Protein AF-A0AA42APM5-F1 (afdb_monomer_lite)

Structure (mmCIF, N/CA/C/O backbone):
data_AF-A0AA42APM5-F1
#
_entry.id   AF-A0AA42APM5-F1
#
loop_
_atom_site.group_PDB
_atom_site.id
_atom_site.type_symbol
_atom_site.label_atom_id
_atom_site.label_alt_id
_atom_site.label_comp_id
_atom_site.label_asym_id
_atom_site.label_entity_id
_atom_site.label_seq_id
_atom_site.pdbx_PDB_ins_code
_atom_site.Cartn_x
_atom_site.Cartn_y
_atom_site.Cartn_z
_atom_site.occupancy
_atom_site.B_iso_or_equiv
_atom_site.auth_seq_id
_atom_site.auth_comp_id
_atom_site.auth_asym_id
_atom_site.auth_atom_id
_atom_site.pdbx_PDB_model_num
ATOM 1 N N . MET A 1 1 ? 11.576 17.583 -13.182 1.00 62.31 1 MET A N 1
ATOM 2 C CA . MET A 1 1 ? 11.430 16.192 -12.697 1.00 62.31 1 MET A CA 1
ATOM 3 C C . MET A 1 1 ? 11.633 16.192 -11.187 1.00 62.31 1 MET A C 1
ATOM 5 O O . MET A 1 1 ? 12.756 16.362 -10.740 1.00 62.31 1 MET A O 1
ATOM 9 N N . THR A 1 2 ? 10.569 16.097 -10.392 1.00 81.12 2 THR A N 1
ATOM 10 C CA . THR A 1 2 ? 10.682 16.040 -8.924 1.00 81.12 2 THR A CA 1
ATOM 11 C C . THR A 1 2 ? 10.925 14.598 -8.480 1.00 81.12 2 THR A C 1
ATOM 13 O O . THR A 1 2 ? 10.311 13.668 -9.016 1.00 81.12 2 THR A O 1
ATOM 16 N N . PHE A 1 3 ? 11.818 14.396 -7.515 1.00 87.06 3 PHE A N 1
ATOM 17 C CA . PHE A 1 3 ? 12.091 13.078 -6.946 1.00 87.06 3 PHE A CA 1
ATOM 18 C C . PHE A 1 3 ? 11.214 12.812 -5.713 1.00 87.06 3 PHE A C 1
ATOM 20 O O . PHE A 1 3 ? 10.759 13.743 -5.053 1.00 87.06 3 PHE A O 1
ATOM 27 N N . LEU A 1 4 ? 10.931 11.538 -5.449 1.00 88.88 4 LEU A N 1
ATOM 28 C CA . LEU A 1 4 ? 10.161 11.052 -4.307 1.00 88.88 4 LEU A CA 1
ATOM 29 C C . LEU A 1 4 ? 10.947 9.991 -3.547 1.00 88.88 4 LEU A C 1
ATOM 31 O O . LEU A 1 4 ? 11.670 9.189 -4.143 1.00 88.88 4 LEU A O 1
ATOM 35 N N . GLU A 1 5 ? 10.682 9.898 -2.252 1.00 90.00 5 GLU A N 1
ATOM 36 C CA . GLU A 1 5 ? 11.237 8.861 -1.393 1.00 90.00 5 GLU A CA 1
ATOM 37 C C . GLU A 1 5 ? 10.250 7.710 -1.208 1.00 90.00 5 GLU A C 1
ATOM 39 O O . GLU A 1 5 ? 9.067 7.887 -0.904 1.00 90.00 5 GLU A O 1
ATOM 44 N N . CYS A 1 6 ? 10.744 6.487 -1.386 1.00 89.94 6 CYS A N 1
ATOM 45 C CA . CYS A 1 6 ? 9.969 5.298 -1.075 1.00 89.94 6 CYS A CA 1
ATOM 46 C C . CYS A 1 6 ? 9.754 5.161 0.436 1.00 89.94 6 CYS A C 1
ATOM 48 O O . CYS A 1 6 ? 10.721 5.069 1.182 1.00 89.94 6 CYS A O 1
ATOM 50 N N . LYS A 1 7 ? 8.505 4.985 0.876 1.00 88.75 7 LYS A N 1
ATOM 51 C CA . LYS A 1 7 ? 8.157 4.868 2.305 1.00 88.75 7 LYS A CA 1
ATOM 52 C C . LYS A 1 7 ? 8.742 3.652 3.036 1.00 88.75 7 LYS A C 1
ATOM 54 O O . LYS A 1 7 ? 8.691 3.620 4.256 1.00 88.75 7 LYS A O 1
ATOM 59 N N . HIS A 1 8 ? 9.223 2.634 2.319 1.00 88.94 8 HIS A N 1
ATOM 60 C CA . HIS A 1 8 ? 9.689 1.382 2.932 1.00 88.94 8 HIS A CA 1
ATOM 61 C C . HIS A 1 8 ? 11.213 1.258 2.995 1.00 88.94 8 HIS A C 1
ATOM 63 O O . HIS A 1 8 ? 11.745 0.626 3.893 1.00 88.94 8 HIS A O 1
ATOM 69 N N . SER A 1 9 ? 11.913 1.834 2.019 1.00 87.81 9 SER A N 1
ATOM 70 C CA . SER A 1 9 ? 13.363 1.671 1.870 1.00 87.81 9 SER A CA 1
ATOM 71 C C . SER A 1 9 ? 14.094 3.002 1.699 1.00 87.81 9 SER A C 1
ATOM 73 O O . SER A 1 9 ? 15.258 2.989 1.312 1.00 87.81 9 SER A O 1
ATOM 75 N N . ASN A 1 10 ? 13.386 4.133 1.837 1.00 89.12 10 ASN A N 1
ATOM 76 C CA . ASN A 1 10 ? 13.862 5.509 1.627 1.00 89.12 10 ASN A CA 1
ATOM 77 C C . ASN A 1 10 ? 14.645 5.721 0.320 1.00 89.12 10 ASN A C 1
ATOM 79 O O . ASN A 1 10 ? 15.440 6.642 0.174 1.00 89.12 10 ASN A O 1
ATOM 83 N N . LYS A 1 11 ? 14.410 4.857 -0.674 1.00 89.94 11 LYS A N 1
ATOM 84 C CA . LYS A 1 11 ? 15.093 4.925 -1.962 1.00 89.94 11 LYS A CA 1
ATOM 85 C C . LYS A 1 11 ? 14.497 6.051 -2.790 1.00 89.94 11 LYS A C 1
ATOM 87 O O . LYS A 1 11 ? 13.288 6.046 -3.044 1.00 89.94 11 LYS A O 1
ATOM 92 N N . MET A 1 12 ? 15.359 6.935 -3.280 1.00 91.69 12 MET A N 1
ATOM 93 C CA . MET A 1 12 ? 14.972 8.000 -4.195 1.00 91.69 12 MET A CA 1
ATOM 94 C C . MET A 1 12 ? 14.511 7.415 -5.537 1.00 91.69 12 MET A C 1
ATOM 96 O O . MET A 1 12 ? 15.212 6.626 -6.176 1.00 91.69 12 MET A O 1
ATOM 100 N N . CYS A 1 13 ? 13.304 7.776 -5.957 1.00 87.94 13 CYS A N 1
ATOM 101 C CA . CYS A 1 13 ? 12.685 7.365 -7.213 1.00 87.94 13 CYS A CA 1
ATOM 102 C C . CYS A 1 13 ? 12.115 8.595 -7.927 1.00 87.94 13 CYS A C 1
ATOM 104 O O . CYS A 1 13 ? 11.643 9.530 -7.286 1.00 87.94 13 CYS A O 1
ATOM 106 N N . SER A 1 14 ? 12.110 8.607 -9.260 1.00 93.19 14 SER A N 1
ATOM 107 C CA . SER A 1 14 ? 11.431 9.674 -10.000 1.00 93.19 14 SER A CA 1
ATOM 108 C C . SER A 1 14 ? 9.912 9.588 -9.823 1.00 93.19 14 SER A C 1
ATOM 110 O O . SER A 1 14 ? 9.347 8.497 -9.672 1.00 93.19 14 SER A O 1
ATOM 112 N N . ASN A 1 15 ? 9.237 10.740 -9.872 1.00 89.38 15 ASN A N 1
ATOM 113 C CA . ASN A 1 15 ? 7.787 10.818 -9.707 1.00 89.38 15 ASN A CA 1
ATOM 114 C C . ASN A 1 15 ? 6.996 9.957 -10.704 1.00 89.38 15 ASN A C 1
ATOM 116 O O . ASN A 1 15 ? 5.944 9.435 -10.335 1.00 89.38 15 ASN A O 1
ATOM 120 N N . ASP A 1 16 ? 7.488 9.795 -11.929 1.00 91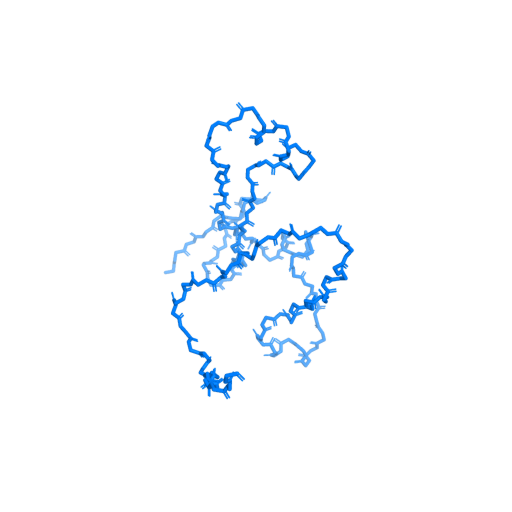.19 16 ASP A N 1
ATOM 121 C CA . ASP A 1 16 ? 6.806 9.028 -12.979 1.00 91.19 16 ASP A CA 1
ATOM 122 C C . ASP A 1 16 ? 6.982 7.517 -12.814 1.00 91.19 16 ASP A C 1
ATOM 124 O O . ASP A 1 16 ? 6.123 6.729 -13.203 1.00 91.19 16 ASP A O 1
ATOM 128 N N . LYS A 1 17 ? 8.092 7.097 -12.195 1.00 89.19 17 LYS A N 1
ATOM 129 C CA . LYS A 1 17 ? 8.407 5.682 -11.967 1.00 89.19 17 LYS A CA 1
ATOM 130 C C . LYS A 1 17 ? 7.844 5.157 -10.647 1.00 89.19 17 LYS A C 1
ATOM 132 O O . LYS A 1 17 ? 7.635 3.952 -10.503 1.00 89.19 17 LYS A O 1
ATOM 137 N N . ALA A 1 18 ? 7.634 6.037 -9.671 1.00 92.25 18 ALA A N 1
ATOM 138 C CA . ALA A 1 18 ? 7.118 5.662 -8.364 1.00 92.25 18 ALA A CA 1
ATOM 139 C C . ALA A 1 18 ? 5.694 5.094 -8.466 1.00 92.25 18 ALA A C 1
ATOM 141 O O . ALA A 1 18 ? 4.799 5.685 -9.072 1.00 92.25 18 ALA A O 1
ATOM 142 N N . ILE A 1 19 ? 5.463 3.961 -7.804 1.00 91.44 19 ILE A N 1
ATOM 143 C CA . ILE A 1 19 ? 4.140 3.339 -7.752 1.00 91.44 19 ILE A CA 1
ATOM 144 C C . ILE A 1 19 ? 3.351 4.026 -6.639 1.00 91.44 19 ILE A C 1
ATOM 146 O O . ILE A 1 19 ? 3.666 3.877 -5.457 1.00 91.44 19 ILE A O 1
ATOM 150 N N . LYS A 1 20 ? 2.334 4.800 -7.027 1.00 89.75 20 LYS A N 1
ATOM 151 C CA . LYS A 1 20 ? 1.503 5.604 -6.120 1.00 89.75 20 LYS A CA 1
ATOM 152 C C . LYS A 1 20 ? 0.183 4.883 -5.856 1.00 89.75 20 LYS A C 1
ATOM 154 O O . LYS A 1 20 ? -0.548 4.552 -6.792 1.00 89.75 20 LYS A O 1
ATOM 159 N N . ARG A 1 21 ? -0.137 4.636 -4.585 1.00 89.44 21 ARG A N 1
ATOM 160 C CA . ARG A 1 21 ? -1.415 4.047 -4.157 1.00 89.44 21 ARG A CA 1
ATOM 161 C C . ARG A 1 21 ? -2.037 4.909 -3.071 1.00 89.44 21 ARG A C 1
ATOM 163 O O . ARG A 1 21 ? -1.389 5.216 -2.076 1.00 89.44 21 ARG A O 1
ATOM 170 N N . PHE A 1 22 ? -3.295 5.278 -3.268 1.00 89.31 22 PHE A N 1
ATOM 171 C CA . PHE A 1 22 ? -4.085 5.925 -2.232 1.00 89.31 22 PHE A CA 1
ATOM 172 C C . PHE A 1 22 ? -4.680 4.850 -1.334 1.00 89.31 22 PHE A C 1
ATOM 174 O O . PHE A 1 22 ? -5.409 3.972 -1.798 1.00 89.31 22 PHE A O 1
ATOM 181 N N . LEU A 1 23 ? -4.316 4.901 -0.059 1.00 88.38 23 LEU A N 1
ATOM 182 C CA . LEU A 1 23 ? -4.896 4.075 0.979 1.00 88.38 23 LEU A CA 1
ATOM 183 C C . LEU A 1 23 ? -5.889 4.929 1.754 1.00 88.38 23 LEU A C 1
ATOM 185 O O . LEU A 1 23 ? -5.517 5.946 2.339 1.00 88.38 23 LEU A O 1
ATOM 189 N N . VAL A 1 24 ? -7.138 4.480 1.748 1.00 90.69 24 VAL A N 1
ATOM 190 C CA . VAL A 1 24 ? -8.180 4.972 2.644 1.00 90.69 24 VAL A CA 1
ATOM 191 C C . VAL A 1 24 ? -8.420 3.863 3.650 1.00 90.69 24 VAL A C 1
ATOM 193 O O . VAL A 1 24 ? -8.833 2.765 3.272 1.00 90.69 24 VAL A O 1
ATOM 196 N N . ARG A 1 25 ? -8.076 4.109 4.910 1.00 90.00 25 ARG A N 1
ATOM 197 C CA . ARG A 1 25 ? -8.233 3.142 6.002 1.00 90.00 25 ARG A CA 1
ATOM 198 C C . ARG A 1 25 ? -8.933 3.822 7.165 1.00 90.00 25 ARG A C 1
ATOM 200 O O . ARG A 1 25 ? -8.778 5.022 7.346 1.00 90.00 25 ARG A O 1
ATOM 207 N N . ASN A 1 26 ? -9.701 3.076 7.946 1.00 88.69 26 ASN A N 1
ATOM 208 C CA . ASN A 1 26 ? -10.197 3.602 9.215 1.00 88.69 26 ASN A CA 1
ATOM 209 C C . ASN A 1 26 ? -9.024 3.682 10.205 1.00 88.69 26 ASN A C 1
ATOM 211 O O . ASN A 1 26 ? -8.085 2.893 10.093 1.00 88.69 26 ASN A O 1
ATOM 215 N N . ILE A 1 27 ? -9.071 4.632 11.144 1.00 89.81 27 ILE A N 1
ATOM 216 C CA . ILE A 1 27 ? -8.067 4.741 12.220 1.00 89.81 27 ILE A CA 1
ATOM 217 C C . ILE A 1 27 ? -8.146 3.525 13.149 1.00 89.81 27 ILE A C 1
ATOM 219 O O . ILE A 1 27 ? -7.126 2.997 13.579 1.00 89.81 27 ILE A O 1
ATOM 223 N N . VAL A 1 28 ? -9.371 3.081 13.426 1.00 90.38 28 VAL A N 1
ATOM 224 C CA . VAL A 1 28 ? -9.672 1.993 14.356 1.00 90.38 28 VAL A CA 1
ATOM 225 C C . VAL A 1 28 ? -9.780 0.666 13.603 1.00 90.38 28 VAL A C 1
ATOM 227 O O . VAL A 1 28 ? -10.363 0.594 12.514 1.00 90.38 28 VAL A O 1
ATOM 230 N N . GLU A 1 29 ? -9.218 -0.392 14.190 1.00 88.69 29 GLU A N 1
ATOM 231 C CA . GLU A 1 29 ? -9.334 -1.762 13.687 1.00 88.69 29 GLU A CA 1
ATOM 232 C C . GLU A 1 29 ? -10.770 -2.286 13.825 1.00 88.69 29 GLU A C 1
ATOM 234 O O . GLU A 1 29 ? -11.460 -1.988 14.793 1.00 88.69 29 GLU A O 1
ATOM 239 N N . GLN A 1 30 ? -11.225 -3.109 12.873 1.00 87.62 30 GLN A N 1
ATOM 240 C CA . GLN A 1 30 ? -12.623 -3.554 12.781 1.00 87.62 30 GLN A CA 1
ATOM 241 C C . GLN A 1 30 ? -13.170 -4.223 14.050 1.00 87.62 30 GLN A C 1
ATOM 243 O O . GLN A 1 30 ? -14.365 -4.098 14.310 1.00 87.62 30 GLN A O 1
ATOM 248 N N . ALA A 1 31 ? -12.323 -4.907 14.823 1.00 90.69 31 ALA A N 1
ATOM 249 C CA . ALA A 1 31 ? -12.724 -5.539 16.077 1.00 90.69 31 ALA A CA 1
ATOM 250 C C . ALA A 1 31 ? -13.125 -4.505 17.142 1.00 90.69 31 ALA A C 1
ATOM 252 O O . ALA A 1 31 ? -14.155 -4.665 17.785 1.00 90.69 31 ALA A O 1
ATOM 253 N N . ALA A 1 32 ? -12.371 -3.410 17.244 1.00 89.81 32 ALA A N 1
ATOM 254 C CA . ALA A 1 32 ? -12.570 -2.358 18.238 1.00 89.81 32 ALA A CA 1
ATOM 255 C C . ALA A 1 32 ? -13.570 -1.275 17.794 1.00 89.81 32 ALA A C 1
ATOM 257 O O . ALA A 1 32 ? -13.884 -0.370 18.561 1.00 89.81 32 ALA A O 1
ATOM 258 N N . VAL A 1 33 ? -14.083 -1.329 16.555 1.00 88.81 33 VAL A N 1
ATOM 259 C CA . VAL A 1 33 ? -15.020 -0.307 16.049 1.00 88.81 33 VAL A CA 1
ATOM 260 C C . VAL A 1 33 ? -16.274 -0.217 16.916 1.00 88.81 33 VAL A C 1
ATOM 262 O O . VAL A 1 33 ? -16.765 0.885 17.124 1.00 88.81 33 VAL A O 1
ATOM 265 N N . ARG A 1 34 ? -16.789 -1.348 17.419 1.00 88.38 34 ARG A N 1
ATOM 266 C CA . ARG A 1 34 ? -18.002 -1.356 18.252 1.00 88.38 34 ARG A CA 1
ATOM 267 C C . ARG A 1 34 ? -17.753 -0.676 19.595 1.00 88.38 34 ARG A C 1
ATOM 269 O O . ARG A 1 34 ? -18.451 0.276 19.913 1.00 88.38 34 ARG A O 1
ATOM 276 N N . ASP A 1 35 ? -16.701 -1.088 20.292 1.00 91.69 35 ASP A N 1
ATOM 277 C CA . ASP A 1 35 ? -16.358 -0.563 21.617 1.00 91.69 35 ASP A CA 1
ATOM 278 C C . ASP A 1 35 ? -16.059 0.943 21.563 1.00 91.69 35 ASP A C 1
ATOM 280 O O . ASP A 1 35 ? -16.521 1.723 22.396 1.00 91.69 35 ASP A O 1
ATOM 284 N N . VAL A 1 36 ? -15.343 1.386 20.523 1.00 89.44 36 VAL A N 1
ATOM 285 C CA . VAL A 1 36 ? -15.044 2.810 20.333 1.00 89.44 36 VAL A CA 1
ATOM 286 C C . VAL A 1 36 ? -16.318 3.606 20.048 1.00 89.44 36 VAL A C 1
ATOM 288 O O . VAL A 1 36 ? -16.485 4.678 20.618 1.00 89.44 36 VAL A O 1
ATOM 291 N N . GLN A 1 37 ? -17.238 3.088 19.232 1.00 89.38 37 GLN A N 1
ATOM 292 C CA . GLN A 1 37 ? -18.509 3.763 18.936 1.00 89.38 37 GLN A CA 1
ATOM 293 C C . GLN A 1 37 ? -19.448 3.847 20.143 1.00 89.38 37 GLN A C 1
ATOM 295 O O . GLN A 1 37 ? -20.188 4.815 20.253 1.00 89.38 37 GLN A O 1
ATOM 300 N N . GLU A 1 38 ? -19.423 2.866 21.043 1.00 88.62 38 GLU A N 1
ATOM 301 C CA . GLU A 1 38 ? -20.207 2.908 22.284 1.00 88.62 38 GLU A CA 1
ATOM 302 C C . GLU A 1 38 ? -19.618 3.897 23.301 1.00 88.62 38 GLU A C 1
ATOM 304 O O . GLU A 1 38 ? -20.356 4.531 24.052 1.00 88.62 38 GLU A O 1
ATOM 309 N N . SER A 1 39 ? -18.291 4.066 23.301 1.00 90.62 39 SER A N 1
ATOM 310 C CA . SER A 1 39 ? -17.593 4.986 24.209 1.00 90.62 39 SER A CA 1
ATOM 311 C C . SER A 1 39 ? -17.565 6.450 23.742 1.00 90.62 39 SER A C 1
ATOM 313 O O . SER A 1 39 ? -17.400 7.354 24.561 1.00 90.62 39 SER A O 1
ATOM 315 N N . CYS A 1 40 ? -17.691 6.703 22.436 1.00 84.56 40 CYS A N 1
ATOM 316 C CA . CYS A 1 40 ? -17.508 8.023 21.831 1.00 84.56 40 CYS A CA 1
ATOM 317 C C . CYS A 1 40 ? -18.840 8.638 21.375 1.00 84.56 40 CYS A C 1
ATOM 319 O O . CYS A 1 40 ? -19.667 7.978 20.761 1.00 84.56 40 CYS A O 1
ATOM 321 N N . VAL A 1 41 ? -19.011 9.945 21.606 1.00 88.06 41 VAL A N 1
ATOM 322 C CA . VAL A 1 41 ? -20.186 10.719 21.143 1.00 88.06 41 VAL A CA 1
ATOM 323 C C . VAL A 1 41 ? -20.095 11.064 19.646 1.00 88.06 41 VAL A C 1
ATOM 325 O O . VAL A 1 41 ? -21.108 11.332 19.006 1.00 88.06 41 VAL A O 1
ATOM 328 N N . TYR A 1 42 ? -18.884 11.045 19.077 1.00 86.75 42 TYR A N 1
ATOM 329 C CA . TYR A 1 42 ? -18.606 11.416 17.687 1.00 86.75 42 TYR A CA 1
ATOM 330 C C . TYR A 1 42 ? -18.139 10.227 16.842 1.00 86.75 42 TYR A C 1
ATOM 332 O O . TYR A 1 42 ? -17.525 9.284 17.344 1.00 86.75 42 TYR A O 1
ATOM 340 N N . ASP A 1 43 ? -18.372 10.321 15.532 1.00 85.31 43 ASP A N 1
ATOM 341 C CA . ASP A 1 43 ? -17.953 9.315 14.559 1.00 85.31 43 ASP A CA 1
ATOM 342 C C . ASP A 1 43 ? -16.428 9.252 14.365 1.00 85.31 43 ASP A C 1
ATOM 344 O O . AS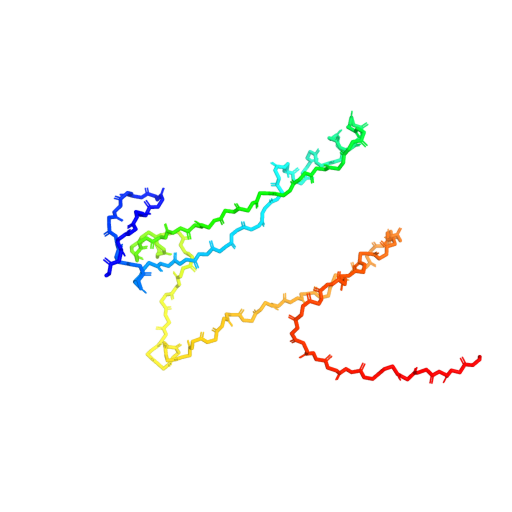P A 1 43 ? -15.714 10.257 14.385 1.00 85.31 43 ASP A O 1
ATOM 348 N N . VAL A 1 44 ? -15.926 8.043 14.094 1.00 87.00 44 VAL A N 1
ATOM 349 C CA . VAL A 1 44 ? -14.492 7.778 13.906 1.00 87.00 44 VAL A CA 1
ATOM 350 C C . VAL A 1 44 ? -14.018 8.222 12.507 1.00 87.00 44 VAL A C 1
ATOM 352 O O . VAL A 1 44 ? -14.551 7.736 11.500 1.00 87.00 44 VAL A O 1
ATOM 355 N N . PRO A 1 45 ? -12.970 9.067 12.395 1.00 89.75 45 PRO A N 1
ATOM 356 C CA . PRO A 1 45 ? -12.470 9.528 11.103 1.00 89.75 45 PRO A CA 1
ATOM 357 C C . PRO A 1 45 ? -11.671 8.469 10.320 1.00 89.75 45 PRO A C 1
ATOM 359 O O . PRO A 1 45 ? -11.227 7.438 10.837 1.00 89.75 45 PRO A O 1
ATOM 362 N N . LYS A 1 46 ? -11.462 8.749 9.026 1.00 90.25 46 LYS A N 1
ATOM 363 C CA . LYS A 1 46 ? -10.663 7.923 8.103 1.00 90.25 46 LYS A CA 1
ATOM 364 C C . LYS A 1 46 ? -9.274 8.521 7.881 1.00 90.25 46 LYS A C 1
ATOM 366 O O . LYS A 1 46 ? -9.125 9.727 7.721 1.00 90.25 46 LYS A O 1
ATOM 371 N N . LEU A 1 47 ? -8.271 7.654 7.787 1.00 91.50 47 LEU A N 1
ATOM 372 C CA . LEU A 1 47 ? -6.914 7.976 7.362 1.00 91.50 47 LEU A CA 1
ATOM 373 C C . LEU A 1 47 ? -6.813 7.960 5.843 1.00 91.50 47 LEU A C 1
ATOM 375 O O . LEU A 1 47 ? -7.098 6.950 5.190 1.00 91.50 47 LEU A O 1
ATOM 379 N N . TYR A 1 48 ? -6.310 9.066 5.308 1.00 92.62 48 TYR A N 1
ATOM 380 C CA . TYR A 1 48 ? -5.962 9.219 3.906 1.00 92.62 48 TYR A CA 1
ATOM 381 C C . TYR A 1 48 ? -4.447 9.296 3.792 1.00 92.62 48 TYR A C 1
ATOM 383 O O . TYR A 1 48 ? -3.827 10.261 4.227 1.00 92.62 48 TYR A O 1
ATOM 391 N N . SER A 1 49 ? -3.836 8.270 3.206 1.00 90.00 49 SER A N 1
ATOM 392 C CA . SER A 1 49 ? -2.392 8.252 2.983 1.00 90.00 49 SER A CA 1
ATOM 393 C C . SER A 1 49 ? -2.067 7.850 1.553 1.00 90.00 49 SER A C 1
ATOM 395 O O . SER A 1 49 ? -2.556 6.842 1.035 1.00 90.00 49 SER A O 1
ATOM 397 N N . LYS A 1 50 ? -1.220 8.647 0.894 1.00 88.62 50 LYS A N 1
ATOM 398 C CA . LYS A 1 50 ? -0.675 8.329 -0.427 1.00 88.62 50 LYS A CA 1
ATOM 399 C C . LYS A 1 50 ? 0.648 7.596 -0.247 1.00 88.62 50 LYS A C 1
ATOM 401 O O . LYS A 1 50 ? 1.693 8.212 -0.051 1.00 88.62 50 LYS A O 1
ATOM 406 N N . MET A 1 51 ? 0.606 6.275 -0.354 1.00 90.06 51 MET A N 1
ATOM 407 C CA . MET A 1 51 ? 1.804 5.448 -0.299 1.00 90.06 51 MET A CA 1
ATOM 408 C C . MET A 1 51 ? 2.571 5.540 -1.615 1.00 90.06 51 MET A C 1
ATOM 410 O O . MET A 1 51 ? 1.996 5.408 -2.701 1.00 90.06 51 MET A O 1
ATOM 414 N N . GLN A 1 52 ? 3.877 5.757 -1.500 1.00 92.19 52 GLN A N 1
ATOM 415 C CA . GLN A 1 52 ? 4.810 5.861 -2.615 1.00 92.19 52 GLN A CA 1
ATOM 416 C C . GLN A 1 52 ? 5.853 4.755 -2.476 1.00 92.19 52 GLN A C 1
ATOM 418 O O . GLN A 1 52 ? 6.558 4.682 -1.467 1.00 92.19 52 GLN A O 1
ATOM 423 N N . TYR A 1 53 ? 5.930 3.884 -3.482 1.00 92.19 53 TYR A N 1
ATOM 424 C CA . TYR A 1 53 ? 6.834 2.738 -3.480 1.00 92.19 53 TYR A CA 1
ATOM 425 C C . TYR A 1 53 ? 7.881 2.821 -4.585 1.00 92.19 53 TYR A C 1
ATOM 427 O O . TYR A 1 53 ? 7.611 3.252 -5.710 1.00 92.19 53 TYR A O 1
ATOM 435 N N . CYS A 1 54 ? 9.061 2.298 -4.261 1.00 93.00 54 CYS A N 1
ATOM 436 C CA . CYS A 1 54 ? 10.068 1.907 -5.228 1.00 93.00 54 CYS A CA 1
ATOM 437 C C . CYS A 1 54 ? 9.640 0.623 -5.970 1.00 93.00 54 CYS A C 1
ATOM 439 O O . CYS A 1 54 ? 8.843 -0.161 -5.452 1.00 93.00 54 CYS A O 1
ATOM 441 N N . VAL A 1 55 ? 10.179 0.371 -7.170 1.00 90.81 55 VAL A N 1
ATOM 442 C CA . VAL A 1 55 ? 9.805 -0.818 -7.968 1.00 90.81 55 VAL A CA 1
ATOM 443 C C . VAL A 1 55 ? 10.129 -2.125 -7.233 1.00 90.81 55 VAL A C 1
ATOM 445 O O . VAL A 1 55 ? 9.296 -3.027 -7.217 1.00 90.81 55 VAL A O 1
ATOM 448 N N . SER A 1 56 ? 11.287 -2.221 -6.571 1.00 90.75 56 SER A N 1
ATOM 449 C CA . SER A 1 56 ? 11.659 -3.419 -5.800 1.00 90.75 56 SER A CA 1
ATOM 450 C C . SER A 1 56 ? 10.73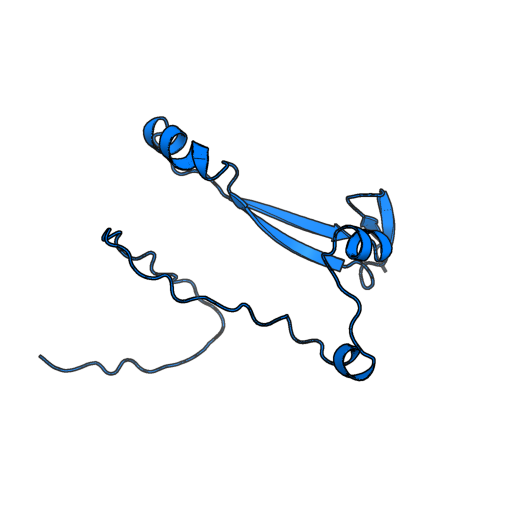6 -3.634 -4.597 1.00 90.75 56 SER A C 1
ATOM 452 O O . SER A 1 56 ? 10.222 -4.729 -4.394 1.00 90.75 56 SER A O 1
ATOM 454 N N . CYS A 1 57 ? 10.440 -2.565 -3.861 1.00 91.50 57 CYS A N 1
ATOM 455 C CA . CYS A 1 57 ? 9.553 -2.557 -2.701 1.00 91.50 57 CYS A CA 1
ATOM 456 C C . CYS A 1 57 ? 8.132 -3.007 -3.063 1.00 91.50 57 CYS A C 1
ATOM 458 O O . CYS A 1 57 ? 7.497 -3.757 -2.322 1.00 91.50 57 CYS A O 1
ATOM 460 N N . ALA A 1 58 ? 7.630 -2.559 -4.216 1.00 92.75 58 ALA A N 1
ATOM 461 C CA . ALA A 1 58 ? 6.296 -2.906 -4.686 1.00 92.75 58 ALA A CA 1
ATOM 462 C C . ALA A 1 58 ? 6.169 -4.377 -5.106 1.00 92.75 58 ALA A C 1
ATOM 464 O O . ALA A 1 58 ? 5.083 -4.944 -4.983 1.00 92.75 58 ALA A O 1
ATOM 465 N N . ILE A 1 59 ? 7.256 -4.988 -5.592 1.00 93.88 59 ILE A N 1
ATOM 466 C CA . ILE A 1 59 ? 7.301 -6.420 -5.918 1.00 93.88 59 ILE A CA 1
ATOM 467 C C . ILE A 1 59 ? 7.409 -7.246 -4.632 1.00 93.88 59 ILE A C 1
ATOM 469 O O . ILE A 1 59 ? 6.666 -8.212 -4.480 1.00 93.88 59 ILE A O 1
ATOM 473 N N . HIS A 1 60 ? 8.268 -6.831 -3.693 1.00 91.31 60 HIS A N 1
ATOM 474 C CA . HIS A 1 60 ? 8.467 -7.523 -2.416 1.00 91.31 60 HIS A CA 1
ATOM 475 C C . HIS A 1 60 ? 7.188 -7.563 -1.564 1.00 91.31 60 HIS A C 1
ATOM 477 O O . HIS A 1 60 ? 6.792 -8.615 -1.086 1.00 91.31 60 HIS A O 1
ATOM 483 N N . SER A 1 61 ? 6.486 -6.433 -1.445 1.00 89.69 61 SER A N 1
ATOM 484 C CA . SER A 1 61 ? 5.210 -6.337 -0.712 1.00 89.69 61 SER A CA 1
ATOM 485 C C . SER A 1 61 ? 3.990 -6.812 -1.516 1.00 89.69 61 SER A C 1
ATOM 487 O O . SER A 1 61 ? 2.852 -6.642 -1.082 1.00 89.69 61 SER A O 1
ATOM 489 N N . HIS A 1 62 ? 4.205 -7.370 -2.712 1.00 88.50 62 HIS A N 1
ATOM 490 C CA . HIS A 1 62 ? 3.161 -7.861 -3.616 1.00 88.50 62 HIS A CA 1
ATOM 491 C C . HIS A 1 62 ? 2.061 -6.846 -3.982 1.00 88.50 62 HIS A C 1
ATOM 493 O O . HIS A 1 62 ? 0.962 -7.230 -4.390 1.00 88.50 62 HIS A O 1
ATOM 499 N N . VAL A 1 63 ? 2.359 -5.545 -3.918 1.00 88.31 63 VAL A N 1
ATOM 500 C CA . VAL A 1 63 ? 1.468 -4.480 -4.411 1.00 88.31 63 VAL A CA 1
ATOM 501 C C . VAL A 1 63 ? 1.331 -4.551 -5.934 1.00 88.31 63 VAL A C 1
ATOM 503 O O . VAL A 1 63 ? 0.261 -4.286 -6.488 1.00 88.31 63 VAL A O 1
ATOM 506 N N . VAL A 1 64 ? 2.415 -4.913 -6.625 1.00 89.56 64 VAL A N 1
ATOM 507 C CA . VAL A 1 64 ? 2.440 -5.183 -8.066 1.00 89.56 64 VAL A CA 1
ATOM 508 C C . VAL A 1 64 ? 2.983 -6.589 -8.287 1.00 89.56 64 VAL A C 1
AT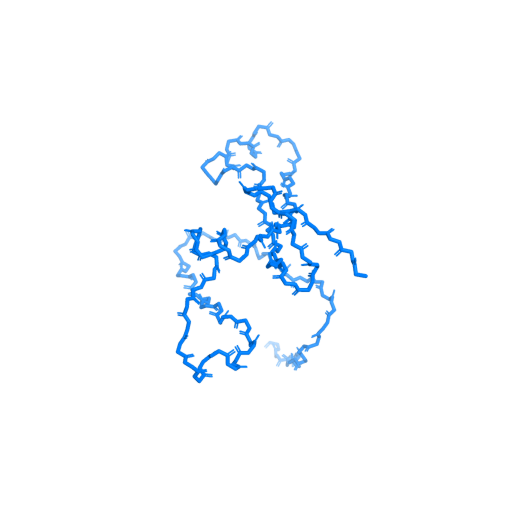OM 510 O O . VAL A 1 64 ? 3.908 -7.024 -7.608 1.00 89.56 64 VAL A O 1
ATOM 513 N N . ARG A 1 65 ? 2.408 -7.302 -9.256 1.00 89.88 65 ARG A N 1
ATOM 514 C CA . ARG A 1 65 ? 2.826 -8.652 -9.646 1.00 89.88 65 ARG A CA 1
ATOM 515 C C . ARG A 1 65 ? 3.301 -8.658 -11.093 1.00 89.88 65 ARG A C 1
ATOM 517 O O . ARG A 1 65 ? 2.810 -7.882 -11.917 1.00 89.88 65 ARG A O 1
ATOM 524 N N . VAL A 1 66 ? 4.248 -9.538 -11.405 1.00 91.06 66 VAL A N 1
ATOM 525 C CA . VAL A 1 66 ? 4.732 -9.723 -12.778 1.00 91.06 66 VAL A CA 1
ATOM 526 C C . VAL A 1 66 ? 3.608 -10.323 -13.629 1.00 91.06 66 VAL A C 1
ATOM 528 O O . VAL A 1 66 ? 2.969 -11.294 -13.237 1.00 91.06 66 VAL A O 1
ATOM 531 N N . ARG A 1 67 ? 3.355 -9.720 -14.797 1.00 91.12 67 ARG A N 1
ATOM 532 C CA . ARG A 1 67 ? 2.365 -10.171 -15.791 1.00 91.12 67 ARG A CA 1
ATOM 533 C C . ARG A 1 67 ? 3.071 -10.650 -17.065 1.00 91.12 67 ARG A C 1
ATOM 535 O O . ARG A 1 67 ? 4.200 -10.220 -17.339 1.00 91.12 67 ARG A O 1
ATOM 542 N N . SER A 1 68 ? 2.391 -11.492 -17.851 1.00 93.44 68 SER A N 1
ATOM 543 C CA . SER A 1 68 ? 2.854 -11.942 -19.176 1.00 93.44 68 SER A CA 1
ATOM 544 C C . SER A 1 68 ? 3.101 -10.764 -20.130 1.00 93.44 68 SER A C 1
ATOM 546 O O . SER A 1 68 ? 2.581 -9.666 -19.914 1.00 93.44 68 SER A O 1
ATOM 548 N N . ARG A 1 69 ? 3.908 -10.975 -21.182 1.00 92.19 69 ARG A N 1
ATOM 549 C CA . ARG A 1 69 ? 4.347 -9.916 -22.115 1.00 92.19 69 ARG A CA 1
ATOM 550 C C . ARG A 1 69 ? 3.172 -9.127 -22.698 1.00 92.19 69 ARG A C 1
ATOM 552 O O . ARG A 1 69 ? 3.200 -7.900 -22.680 1.00 92.19 69 ARG A O 1
ATOM 559 N N . GLU A 1 70 ? 2.133 -9.826 -23.139 1.00 92.38 70 GLU A N 1
ATOM 560 C CA . GLU A 1 70 ? 0.918 -9.232 -23.706 1.00 92.38 70 GLU A CA 1
ATOM 561 C C . GLU A 1 70 ? 0.135 -8.441 -22.652 1.00 92.38 70 GLU A C 1
ATOM 563 O O . GLU A 1 70 ? -0.193 -7.270 -22.849 1.00 92.38 70 GLU A O 1
ATOM 568 N N . LYS A 1 71 ? -0.064 -9.027 -21.464 1.00 89.62 71 LYS A N 1
ATOM 569 C CA . LYS A 1 71 ? -0.833 -8.412 -20.369 1.00 89.62 71 LYS A CA 1
ATOM 570 C C . LYS A 1 71 ? -0.154 -7.185 -19.749 1.00 89.62 71 LYS A C 1
ATOM 572 O O . LYS A 1 71 ? -0.813 -6.440 -19.030 1.00 89.62 71 LYS A O 1
ATOM 577 N N . ARG A 1 72 ? 1.136 -6.932 -20.011 1.00 90.62 72 ARG A N 1
ATOM 578 C CA . ARG A 1 72 ? 1.821 -5.695 -19.579 1.00 90.62 72 ARG A CA 1
ATOM 579 C C . ARG A 1 72 ? 1.326 -4.453 -20.319 1.00 90.62 72 ARG A C 1
ATOM 581 O O . ARG A 1 72 ? 1.407 -3.371 -19.745 1.00 90.62 72 ARG A O 1
ATOM 588 N N . ARG A 1 73 ? 0.826 -4.603 -21.553 1.00 91.06 73 ARG A N 1
ATOM 589 C CA . ARG A 1 73 ? 0.271 -3.487 -22.339 1.00 91.06 73 ARG A CA 1
ATOM 590 C C . ARG A 1 73 ? -1.047 -2.980 -21.766 1.00 91.06 73 ARG A C 1
ATOM 592 O O . ARG A 1 73 ? -1.318 -1.790 -21.869 1.00 91.06 73 ARG A O 1
ATOM 599 N N . ASN A 1 74 ? -1.819 -3.857 -21.124 1.00 89.25 74 ASN A N 1
ATOM 600 C CA . ASN A 1 74 ? -3.049 -3.469 -20.451 1.00 89.25 74 ASN A CA 1
ATOM 601 C C . ASN A 1 74 ? -2.731 -2.582 -19.224 1.00 89.25 74 ASN A C 1
ATOM 603 O O . ASN A 1 74 ? -2.074 -3.023 -18.265 1.00 89.25 74 ASN A O 1
ATOM 607 N N . ARG A 1 75 ? -3.185 -1.323 -19.288 1.00 89.50 75 ARG A N 1
ATOM 608 C CA . ARG A 1 75 ? -3.018 -0.283 -18.258 1.00 89.50 75 ARG A CA 1
ATOM 609 C C . ARG A 1 75 ? -4.249 -0.114 -17.366 1.00 89.50 75 ARG A C 1
ATOM 611 O O . ARG A 1 75 ? -4.171 0.652 -16.406 1.00 89.50 75 ARG A O 1
ATOM 618 N N . ASP A 1 76 ? -5.332 -0.831 -17.646 1.00 87.75 76 ASP A N 1
ATOM 619 C CA . ASP A 1 76 ? -6.551 -0.762 -16.854 1.00 87.75 76 ASP A CA 1
ATOM 620 C C . ASP A 1 76 ? -6.295 -1.286 -15.434 1.00 87.75 76 ASP A C 1
ATOM 622 O O . ASP A 1 76 ? -5.511 -2.230 -15.231 1.00 87.75 76 ASP A O 1
ATOM 626 N N . PRO A 1 77 ? -6.918 -0.670 -14.413 1.00 84.94 77 PRO A N 1
ATOM 627 C CA . PRO A 1 77 ? -6.829 -1.176 -13.057 1.00 84.94 77 PRO A CA 1
ATOM 628 C C . PRO A 1 77 ? -7.434 -2.586 -12.984 1.00 84.94 77 PRO A C 1
ATOM 630 O O . PRO A 1 77 ? -8.384 -2.899 -13.701 1.00 84.94 77 PRO A O 1
ATOM 633 N N . PRO A 1 78 ? -6.922 -3.457 -12.097 1.00 82.81 78 PRO A N 1
ATOM 634 C CA . PRO A 1 78 ? -7.517 -4.772 -11.908 1.00 82.81 78 PRO A CA 1
ATOM 635 C C . PRO A 1 78 ? -8.983 -4.628 -11.479 1.00 82.81 78 PRO A C 1
ATOM 637 O O . PRO A 1 78 ? -9.291 -3.861 -10.560 1.00 82.81 78 PRO A O 1
ATOM 640 N N . GLN A 1 79 ? -9.875 -5.378 -12.133 1.00 82.12 79 GLN A N 1
ATOM 641 C CA . GLN A 1 79 ? -11.302 -5.365 -11.827 1.00 82.12 79 GLN A CA 1
ATOM 642 C C . GLN A 1 79 ? -11.521 -5.814 -10.379 1.00 82.12 79 GLN A C 1
ATOM 644 O O . GLN A 1 79 ? -11.095 -6.895 -9.964 1.00 82.12 79 GLN A O 1
ATOM 649 N N . ARG A 1 80 ? -12.180 -4.966 -9.587 1.00 79.31 80 ARG A N 1
ATOM 650 C CA . ARG A 1 80 ? -12.578 -5.315 -8.223 1.00 79.31 80 ARG A CA 1
ATOM 651 C C . ARG A 1 80 ? -13.809 -6.205 -8.323 1.00 79.31 80 ARG A C 1
ATOM 653 O O . ARG A 1 80 ? -14.880 -5.735 -8.692 1.00 79.31 80 ARG A O 1
ATOM 660 N N . TYR A 1 81 ? -13.654 -7.490 -8.020 1.00 75.50 81 TYR A N 1
ATOM 661 C CA . TYR A 1 81 ? -14.796 -8.390 -7.911 1.00 75.50 81 TYR A CA 1
ATOM 662 C C . TYR A 1 81 ? -15.574 -8.035 -6.642 1.00 75.50 81 TYR A C 1
ATOM 664 O O . TYR A 1 81 ? -15.230 -8.473 -5.541 1.00 75.50 81 TYR A O 1
ATOM 672 N N . ASN A 1 82 ? -16.603 -7.202 -6.786 1.00 70.94 82 ASN A N 1
ATOM 673 C CA . ASN A 1 82 ? -17.583 -6.993 -5.733 1.00 70.94 82 ASN A CA 1
ATOM 674 C C . ASN A 1 82 ? -18.385 -8.288 -5.605 1.00 70.94 82 ASN A C 1
ATOM 676 O O . ASN A 1 82 ? -19.356 -8.499 -6.325 1.00 70.94 82 ASN A O 1
ATOM 680 N N . ARG A 1 83 ? -17.965 -9.178 -4.700 1.00 64.31 83 ARG A N 1
ATOM 681 C CA . ARG A 1 83 ? -18.835 -10.276 -4.272 1.00 64.31 83 ARG A CA 1
ATOM 682 C C . ARG A 1 83 ? -20.120 -9.637 -3.745 1.00 64.31 83 ARG A C 1
ATOM 684 O O . ARG A 1 83 ? -20.012 -8.790 -2.851 1.00 64.31 83 ARG A O 1
ATOM 691 N N . PRO A 1 84 ? -21.308 -10.005 -4.255 1.00 61.81 84 PRO A N 1
ATOM 692 C CA . PRO A 1 84 ? -22.541 -9.584 -3.615 1.00 61.81 84 PRO A CA 1
ATOM 693 C C . PRO A 1 84 ? -22.470 -10.058 -2.163 1.00 61.81 84 PRO A C 1
ATOM 695 O O . PRO A 1 84 ? -22.234 -11.241 -1.896 1.00 61.81 84 PRO A O 1
ATOM 698 N N . ARG A 1 85 ? -22.580 -9.128 -1.206 1.00 59.97 85 ARG A N 1
ATOM 699 C CA . ARG A 1 85 ? -22.702 -9.512 0.201 1.00 59.97 85 ARG A CA 1
ATOM 700 C C . ARG A 1 85 ? -23.988 -10.323 0.292 1.00 59.97 85 ARG A C 1
ATOM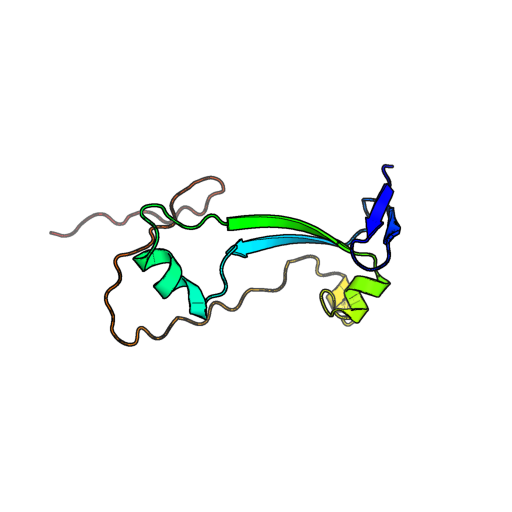 702 O O . ARG A 1 85 ? -25.055 -9.775 0.032 1.00 59.97 85 ARG A O 1
ATOM 709 N N . LYS A 1 86 ? -23.904 -11.612 0.637 1.00 46.22 86 LYS A N 1
ATOM 710 C CA . LYS A 1 86 ? -25.088 -12.342 1.095 1.00 46.22 86 LYS A CA 1
ATOM 711 C C . LYS A 1 86 ? -25.603 -11.568 2.305 1.00 46.22 86 LYS A C 1
ATOM 713 O O . LYS A 1 86 ? -24.901 -11.468 3.309 1.00 46.22 86 LYS A O 1
ATOM 718 N N . ILE A 1 87 ? -26.770 -10.952 2.164 1.00 45.97 87 ILE A N 1
ATOM 719 C CA . ILE A 1 87 ? -27.473 -10.276 3.248 1.00 45.97 87 ILE A CA 1
ATOM 720 C C . ILE A 1 87 ? -27.910 -11.389 4.208 1.00 45.97 87 ILE A C 1
ATOM 722 O O . ILE A 1 87 ? -28.971 -11.978 4.045 1.00 45.97 87 ILE A O 1
ATOM 726 N N . GLN A 1 88 ? -27.053 -11.761 5.158 1.00 44.16 88 GLN A N 1
ATOM 727 C CA . GLN A 1 88 ? -27.492 -12.484 6.347 1.00 44.16 88 GLN A CA 1
ATOM 728 C C . GLN A 1 88 ? -28.051 -11.434 7.305 1.00 44.16 88 GLN A C 1
ATOM 730 O O . GLN A 1 88 ? -27.393 -10.433 7.589 1.00 44.16 88 GLN A O 1
ATOM 735 N N . GLY A 1 89 ? -29.313 -11.626 7.685 1.00 35.62 89 GLY A N 1
ATOM 736 C CA . GLY A 1 89 ? -30.198 -10.626 8.269 1.00 35.62 89 GLY A CA 1
ATOM 737 C C . GLY A 1 89 ? -29.565 -9.719 9.323 1.00 35.62 89 GLY A C 1
ATOM 738 O O . GLY A 1 89 ? -29.301 -10.122 10.450 1.00 35.62 89 GLY A O 1
ATOM 739 N N . ARG A 1 90 ? -29.419 -8.445 8.959 1.00 34.44 90 ARG A N 1
ATOM 740 C CA . ARG A 1 90 ? -29.647 -7.305 9.848 1.00 34.44 90 ARG A CA 1
ATOM 741 C C . ARG A 1 90 ? -29.869 -6.091 8.961 1.00 34.44 90 ARG A C 1
ATOM 743 O O . ARG A 1 90 ? -28.950 -5.647 8.276 1.00 34.44 90 ARG A O 1
ATOM 750 N N . ALA A 1 91 ? -31.104 -5.598 8.938 1.00 37.25 91 ALA A N 1
ATOM 751 C CA . ALA A 1 91 ? -31.442 -4.323 8.333 1.00 37.25 91 ALA A CA 1
ATOM 752 C C . ALA A 1 91 ? -30.571 -3.235 8.980 1.00 37.25 91 ALA A C 1
ATOM 754 O O . ALA A 1 91 ? -30.808 -2.816 10.110 1.00 37.25 91 ALA A O 1
ATOM 755 N N . ARG A 1 92 ? -29.512 -2.818 8.286 1.00 35.28 92 ARG A N 1
ATOM 756 C CA . ARG A 1 92 ? -28.877 -1.524 8.506 1.00 35.28 92 ARG A CA 1
ATOM 757 C C . ARG A 1 92 ? -29.195 -0.695 7.278 1.00 35.28 92 ARG A C 1
ATOM 759 O O . ARG A 1 92 ? -28.770 -1.025 6.172 1.00 35.28 92 ARG A O 1
ATOM 766 N N . LEU A 1 93 ? -30.030 0.307 7.529 1.00 35.97 93 LEU A N 1
ATOM 767 C CA . LEU A 1 93 ? -30.419 1.381 6.633 1.00 35.97 93 LEU A CA 1
ATOM 768 C C . LEU A 1 93 ? -29.228 1.840 5.786 1.00 35.97 93 LEU A C 1
ATOM 770 O O . LEU A 1 93 ? -28.087 1.896 6.252 1.00 35.97 93 LEU A O 1
ATOM 774 N N . GLY A 1 94 ? -29.524 2.073 4.511 1.00 33.47 94 GLY A N 1
ATOM 775 C CA . GLY A 1 94 ? -28.554 2.263 3.452 1.00 33.47 94 GLY A CA 1
ATOM 776 C C . GLY A 1 94 ? -27.554 3.377 3.732 1.00 33.47 94 GLY A C 1
ATOM 777 O O . GLY A 1 94 ? -27.919 4.516 4.000 1.00 33.47 94 GLY A O 1
ATOM 778 N N . PHE A 1 95 ? -26.276 3.056 3.548 1.00 30.27 95 PHE A N 1
ATOM 779 C CA . PHE A 1 95 ? -25.308 4.062 3.139 1.00 30.27 95 PHE A CA 1
ATOM 780 C C . PHE A 1 95 ? -25.562 4.348 1.662 1.00 30.27 95 PHE A C 1
ATOM 782 O O . PHE A 1 95 ? -25.041 3.662 0.781 1.00 30.27 95 PHE A O 1
ATOM 789 N N . VAL A 1 96 ? -26.425 5.332 1.408 1.00 34.97 96 VAL A N 1
ATOM 790 C CA . VAL A 1 96 ? -26.544 5.950 0.094 1.00 34.97 96 VAL A CA 1
ATOM 791 C C . VAL A 1 96 ? -25.203 6.619 -0.182 1.00 34.97 96 VAL A C 1
ATOM 793 O O . VAL A 1 96 ? -24.792 7.554 0.500 1.00 34.97 96 VAL A O 1
ATOM 796 N N . GLN A 1 97 ? -24.475 6.073 -1.144 1.00 28.64 97 GLN A N 1
ATOM 797 C CA . GLN A 1 97 ? -23.269 6.686 -1.660 1.00 28.64 97 GLN A CA 1
ATOM 798 C C . GLN A 1 97 ? -23.723 7.729 -2.6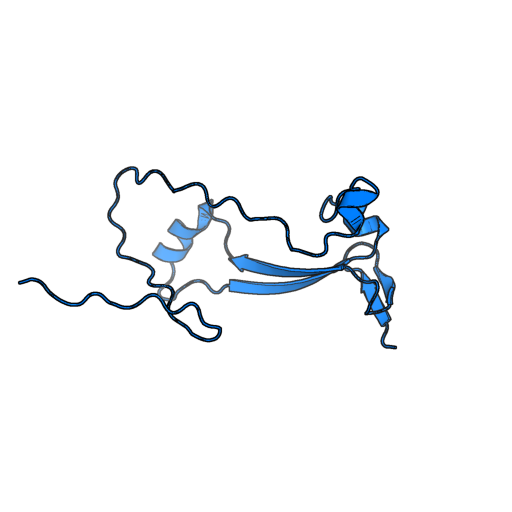91 1.00 28.64 97 GLN A C 1
ATOM 800 O O . GLN A 1 97 ? -23.887 7.401 -3.861 1.00 28.64 97 GLN A O 1
ATOM 805 N N . ILE A 1 98 ? -23.989 8.959 -2.242 1.00 35.12 98 ILE A N 1
ATOM 806 C CA . ILE A 1 98 ? -24.084 10.134 -3.123 1.00 35.12 98 ILE A CA 1
ATOM 807 C C . ILE A 1 98 ? -22.892 11.030 -2.815 1.00 35.12 98 ILE A C 1
ATOM 809 O O . ILE A 1 98 ? -22.651 11.307 -1.648 1.00 35.12 98 ILE A O 1
ATOM 813 N N . TYR A 1 99 ? -22.138 11.348 -3.866 1.00 34.47 99 TYR A N 1
ATOM 814 C CA . TYR A 1 99 ? -21.438 12.590 -4.243 1.00 34.47 99 TYR A CA 1
ATOM 815 C C . TYR A 1 99 ? -20.617 12.163 -5.479 1.00 34.47 99 TYR A C 1
ATOM 817 O O . TYR A 1 99 ? -19.677 11.374 -5.354 1.00 34.47 99 TYR A O 1
ATOM 825 N N . GLU A 1 100 ? -21.177 12.292 -6.692 1.00 40.94 100 GLU A N 1
ATOM 826 C CA . GLU A 1 100 ? -20.960 13.433 -7.619 1.00 40.94 100 GLU A CA 1
ATOM 827 C C . GLU A 1 100 ? -19.475 13.830 -7.645 1.00 40.94 100 GLU A C 1
ATOM 829 O O . GLU A 1 100 ? -18.935 14.299 -6.652 1.00 40.94 100 GLU A O 1
ATOM 834 N N . GLU A 1 101 ? -18.689 13.511 -8.674 1.00 42.38 101 GLU A N 1
ATOM 835 C CA . GLU A 1 101 ? -18.859 13.850 -10.092 1.00 42.38 101 GLU A CA 1
ATOM 836 C C . GLU A 1 101 ? -18.195 12.794 -10.999 1.00 42.38 101 GLU A C 1
ATOM 838 O O . GLU A 1 101 ? -17.075 12.352 -10.721 1.00 42.38 101 GLU A O 1
ATOM 843 N N . GLY A 1 102 ? -18.855 12.410 -12.104 1.00 38.19 102 GLY A N 1
ATOM 844 C CA . GLY A 1 102 ? -18.237 11.571 -13.148 1.00 38.19 102 GLY A CA 1
ATOM 845 C C . GLY A 1 102 ? -19.108 10.531 -13.875 1.00 38.19 102 GLY A C 1
ATOM 846 O O . GLY A 1 102 ? -18.571 9.513 -14.293 1.00 38.19 102 GLY A O 1
ATOM 847 N N . VAL A 1 103 ? -20.419 10.771 -14.001 1.00 44.97 103 VAL A N 1
ATOM 848 C CA . VAL A 1 103 ? -21.364 10.263 -15.030 1.00 44.97 103 VAL A CA 1
ATOM 849 C C . VAL A 1 103 ? -21.381 8.753 -15.362 1.00 44.97 103 VAL A C 1
ATOM 851 O O . VAL A 1 103 ? -20.615 8.267 -16.187 1.00 44.97 103 VAL A O 1
ATOM 854 N N . CYS A 1 104 ? -22.431 8.069 -14.888 1.00 32.31 104 CYS A N 1
ATOM 855 C CA . CYS A 1 104 ? -23.162 7.047 -15.653 1.00 32.31 104 CYS A CA 1
ATOM 856 C C . CYS A 1 104 ? -24.662 7.308 -15.465 1.00 32.31 104 CYS A C 1
ATOM 858 O O . CYS A 1 104 ? -25.240 6.974 -14.433 1.00 32.31 104 CYS A O 1
ATOM 860 N N . ILE A 1 105 ? -25.283 7.941 -16.458 1.00 45.16 105 ILE A N 1
ATOM 861 C CA . ILE A 1 105 ? -26.731 8.148 -16.518 1.00 45.16 105 ILE A CA 1
ATOM 862 C C . ILE A 1 105 ? -27.398 6.781 -16.700 1.00 45.16 105 ILE A C 1
ATOM 864 O O . ILE A 1 105 ? -27.241 6.146 -17.740 1.00 45.16 105 ILE A O 1
ATOM 868 N N . ALA A 1 106 ? -28.187 6.357 -15.717 1.00 37.34 106 ALA A N 1
ATOM 869 C CA . ALA A 1 106 ? -29.252 5.385 -15.914 1.00 37.34 106 ALA A CA 1
ATOM 870 C C . ALA A 1 106 ? -30.523 5.969 -15.293 1.00 37.34 106 ALA A C 1
ATOM 872 O O . ALA A 1 106 ? -30.715 5.994 -14.082 1.00 37.34 106 ALA A O 1
ATOM 873 N N . LYS A 1 107 ? -31.317 6.536 -16.195 1.00 40.03 107 LYS A N 1
ATOM 874 C CA . LYS A 1 107 ? -32.685 7.032 -16.068 1.00 40.03 107 LYS A CA 1
ATOM 875 C C . LYS A 1 107 ? -33.466 6.394 -14.906 1.00 40.03 107 LYS A C 1
ATOM 877 O O . LYS A 1 107 ? -33.629 5.177 -14.864 1.00 40.03 107 LYS A O 1
ATOM 882 N N . LEU A 1 108 ? -34.022 7.235 -14.029 1.00 45.78 108 LEU A N 1
ATOM 883 C CA . LEU A 1 108 ? -35.183 6.866 -13.224 1.00 45.78 108 LEU A CA 1
ATOM 884 C C . LEU A 1 108 ? -36.328 6.511 -14.180 1.00 45.78 108 LEU A C 1
ATOM 886 O O . LEU A 1 108 ? -36.820 7.381 -14.898 1.00 45.78 108 LEU A O 1
ATOM 890 N N . CYS A 1 109 ? -36.789 5.263 -14.159 1.00 38.22 109 CYS A N 1
ATOM 891 C CA . CYS A 1 109 ? -38.199 5.011 -14.429 1.00 38.22 109 CYS A CA 1
ATOM 892 C C . CYS A 1 109 ? -38.943 5.318 -13.131 1.00 38.22 109 CYS A C 1
ATOM 894 O O . CYS A 1 109 ? -39.072 4.474 -12.248 1.00 38.22 109 CYS A O 1
ATOM 896 N N . LEU A 1 110 ? -39.357 6.580 -13.009 1.00 56.41 110 LEU A N 1
ATOM 897 C CA . LEU A 1 110 ? -40.493 6.944 -12.181 1.00 56.41 110 LEU A CA 1
ATOM 898 C C . LEU A 1 110 ? -41.734 6.229 -12.739 1.00 56.41 110 LEU A C 1
ATOM 900 O O . LEU A 1 110 ? -41.866 6.086 -13.956 1.00 56.41 110 LEU A O 1
ATOM 904 N N . ASN A 1 111 ? -42.646 5.907 -11.825 1.00 42.72 111 ASN A N 1
ATOM 905 C CA . ASN A 1 111 ? -44.030 5.470 -12.016 1.00 42.72 111 ASN A CA 1
ATOM 906 C C . ASN A 1 111 ? -44.243 3.953 -12.005 1.00 42.72 111 ASN A C 1
ATOM 908 O O . ASN A 1 111 ? -44.109 3.274 -13.017 1.00 42.72 111 ASN A O 1
ATOM 912 N N . ALA A 1 112 ? -44.749 3.460 -10.881 1.00 38.97 112 ALA A N 1
ATOM 913 C CA . ALA A 1 112 ? -46.183 3.218 -10.787 1.00 38.97 112 ALA A CA 1
ATOM 914 C C . ALA A 1 112 ? -46.608 3.314 -9.315 1.00 38.97 112 ALA A C 1
ATOM 916 O O . ALA A 1 112 ? -45.842 2.941 -8.427 1.00 38.97 112 ALA A O 1
ATOM 917 N N . LEU A 1 113 ? -47.787 3.905 -9.118 1.00 45.12 113 LEU A N 1
ATOM 918 C CA . LEU A 1 113 ? -48.600 3.838 -7.906 1.00 45.12 113 LEU A CA 1
ATOM 919 C C . LEU A 1 113 ? -48.702 2.413 -7.343 1.00 45.12 113 LEU A C 1
ATOM 921 O O . LEU A 1 113 ? -48.691 1.464 -8.160 1.00 45.12 113 LEU A O 1
#

Organism: Papaver nudicaule (NCBI:txid74823)

pLDDT: mean 75.75, std 21.91, range [28.64, 93.88]

InterPro domains:
  IPR000892 Small ribosomal subunit protein eS26 [PF01283] (3-83)
  IPR000892 Small ribosomal subunit protein eS26 [PTHR12538] (3-86)
  IPR038551 Ribosomal protein eS26 superfamily [G3DSA:3.30.1740.20] (1-107)
  IPR047864 Ribosomal protein eS26, conserved site [PS00733] (53-60)

Secondary structure (DSSP, 8-state):
--EEE-TTT--EEETTTSEEEEEEEESS-TTTHHHHHHH-SSPPPEEEEEEEE-HHHHHHTTSS----TTTTT--SPPP---------S------------S-----------

Sequence (113 aa):
MTFLECKHSNKMCSNDKAIKRFLVRNIVEQAAVRDVQESCVYDVPKLYSKMQYCVSCAIHSHVVRVRSREKRRNRDPPQRYNRPRKIQGRARLGFVQIYEEGVCIAKLCLNAL

Radius of gyration: 20.65 Å; chains: 1; bounding box: 64×29×48 Å

Foldseek 3Di:
DDWDAAPPPRDIDRPVQKDKDWDKAFPDDPVCLVVCVVVDPDDGDIDTDIGTHDPVRCPVVVVDDDDDPVCVVDPDDPDDPPDPPPCPDDDDDDPPDDDDDDDDDDDDPDDDD